Protein AF-A0A1W1IJT0-F1 (afdb_monomer)

Structure (mmCIF, N/CA/C/O backbone):
data_AF-A0A1W1IJT0-F1
#
_entry.id   AF-A0A1W1IJT0-F1
#
loop_
_atom_site.group_PDB
_atom_site.id
_atom_site.type_symbol
_atom_site.label_atom_id
_atom_site.label_alt_id
_atom_site.label_comp_id
_atom_site.label_asym_id
_atom_site.label_entity_id
_atom_site.label_seq_id
_atom_site.pdbx_PDB_ins_code
_atom_site.Cartn_x
_atom_site.Cartn_y
_atom_site.Cartn_z
_atom_site.occupancy
_atom_site.B_iso_or_equiv
_atom_site.auth_seq_id
_atom_site.auth_comp_id
_atom_site.auth_asym_id
_atom_site.auth_atom_id
_atom_site.pdbx_PDB_model_num
ATOM 1 N N . MET A 1 1 ? -103.410 17.949 36.965 1.00 39.88 1 MET A N 1
ATOM 2 C CA . MET A 1 1 ? -103.291 16.906 35.921 1.00 39.88 1 MET A CA 1
ATOM 3 C C . MET A 1 1 ? -101.834 16.849 35.491 1.00 39.88 1 MET A C 1
ATOM 5 O O . MET A 1 1 ? -101.287 17.881 35.135 1.00 39.88 1 MET A O 1
ATOM 9 N N . ASN A 1 2 ? -101.207 15.678 35.617 1.00 44.47 2 ASN A N 1
ATOM 10 C CA . ASN A 1 2 ? -99.837 15.399 35.171 1.00 44.47 2 ASN A CA 1
ATOM 11 C C . ASN A 1 2 ? -99.736 15.409 33.638 1.00 44.47 2 ASN A C 1
ATOM 13 O O . ASN A 1 2 ? -100.685 14.969 32.995 1.00 44.47 2 ASN A O 1
ATOM 17 N N . ASN A 1 3 ? -98.576 15.787 33.084 1.00 45.78 3 ASN A N 1
ATOM 18 C CA . ASN A 1 3 ? -97.913 15.119 31.945 1.00 45.78 3 ASN A CA 1
ATOM 19 C C . ASN A 1 3 ? -96.511 15.738 31.753 1.00 45.78 3 ASN A C 1
ATOM 21 O O . ASN A 1 3 ? -96.414 16.918 31.455 1.00 45.78 3 ASN A O 1
ATOM 25 N N . ARG A 1 4 ? -95.420 15.070 32.152 1.00 47.34 4 ARG A N 1
ATOM 26 C CA . ARG A 1 4 ? -94.681 13.953 31.509 1.00 47.34 4 ARG A CA 1
ATOM 27 C C . ARG A 1 4 ? -93.386 14.478 30.871 1.00 47.34 4 ARG A C 1
ATOM 29 O O . ARG A 1 4 ? -93.293 14.630 29.659 1.00 47.34 4 ARG A O 1
ATOM 36 N N . ASP A 1 5 ? -92.376 14.680 31.713 1.00 55.41 5 ASP A N 1
ATOM 37 C CA . ASP A 1 5 ? -90.983 14.686 31.272 1.00 55.41 5 ASP A CA 1
ATOM 38 C C . ASP A 1 5 ? -90.627 13.290 30.752 1.00 55.41 5 ASP A C 1
ATOM 40 O O . ASP A 1 5 ? -90.770 12.290 31.461 1.00 55.41 5 ASP A O 1
ATOM 44 N N . SER A 1 6 ? -90.157 13.209 29.510 1.00 59.81 6 SER A N 1
ATOM 45 C CA . SER A 1 6 ? -89.511 12.004 28.993 1.00 59.81 6 SER A CA 1
ATOM 46 C C . SER A 1 6 ? -88.063 12.335 28.664 1.00 59.81 6 SER A C 1
ATOM 48 O O . SER A 1 6 ? -87.762 12.934 27.638 1.00 59.81 6 SER A O 1
ATOM 50 N N . LEU A 1 7 ? -87.157 11.956 29.565 1.00 61.38 7 LEU A N 1
ATOM 51 C CA . LEU A 1 7 ? -85.728 11.919 29.286 1.00 61.38 7 LEU A CA 1
ATOM 52 C C . LEU A 1 7 ? -85.249 10.477 29.433 1.00 61.38 7 LEU A C 1
ATOM 54 O O . LEU A 1 7 ? -85.341 9.857 30.494 1.00 61.38 7 LEU A O 1
ATOM 58 N N . LEU A 1 8 ? -84.796 9.947 28.299 1.00 59.91 8 LEU A N 1
ATOM 59 C CA . LEU A 1 8 ? -84.254 8.612 28.094 1.00 59.91 8 LEU A CA 1
ATOM 60 C C . LEU A 1 8 ? -83.207 8.274 29.163 1.00 59.91 8 LEU A C 1
ATOM 62 O O . LEU A 1 8 ? -82.137 8.880 29.231 1.00 59.91 8 LEU A O 1
ATOM 66 N N . ARG A 1 9 ? -83.497 7.256 29.977 1.00 54.78 9 ARG A N 1
ATOM 67 C CA . ARG A 1 9 ? -82.499 6.629 30.845 1.00 54.78 9 ARG A CA 1
ATOM 68 C C . ARG A 1 9 ? -81.522 5.841 29.977 1.00 54.78 9 ARG A C 1
ATOM 70 O O . ARG A 1 9 ? -81.804 4.717 29.572 1.00 54.78 9 ARG A O 1
ATOM 77 N N . VAL A 1 10 ? -80.357 6.427 29.716 1.00 59.53 10 VAL A N 1
ATOM 78 C CA . VAL A 1 10 ? -79.176 5.677 29.281 1.00 59.53 10 VAL A CA 1
ATOM 79 C C . VAL A 1 10 ? -78.773 4.782 30.448 1.00 59.53 10 VAL A C 1
ATOM 81 O O . VAL A 1 10 ? -78.251 5.257 31.457 1.00 59.53 10 VAL A O 1
ATOM 84 N N . ASN A 1 11 ? -79.028 3.481 30.324 1.00 59.88 11 ASN A N 1
ATOM 85 C CA . ASN A 1 11 ? -78.410 2.486 31.188 1.00 59.88 11 ASN A CA 1
ATOM 86 C C . ASN A 1 11 ? -76.896 2.537 30.936 1.00 59.88 11 ASN A C 1
ATOM 88 O O . ASN A 1 11 ? -76.392 1.921 29.998 1.00 59.88 11 ASN A O 1
ATOM 92 N N . LYS A 1 12 ? -76.165 3.299 31.759 1.00 60.53 12 LYS A N 1
ATOM 93 C CA . LYS A 1 12 ? -74.710 3.172 31.891 1.00 60.53 12 LYS A CA 1
ATOM 94 C C . LYS A 1 12 ? -74.442 1.814 32.528 1.00 60.53 12 LYS A C 1
ATOM 96 O O . LYS A 1 12 ? -74.356 1.693 33.746 1.00 60.53 12 LYS A O 1
ATOM 101 N N . GLY A 1 13 ? -74.395 0.790 31.680 1.00 56.41 13 GLY A N 1
ATOM 102 C CA . GLY A 1 13 ? -73.930 -0.535 32.047 1.00 56.41 13 GLY A CA 1
ATOM 103 C C . GLY A 1 13 ? -72.564 -0.424 32.714 1.00 56.41 13 GLY A C 1
ATOM 104 O O . GLY A 1 13 ? -71.698 0.324 32.258 1.00 56.41 13 GLY A O 1
ATOM 105 N N . ASN A 1 14 ? -72.429 -1.132 33.829 1.00 63.62 14 ASN A N 1
ATOM 106 C CA . ASN A 1 14 ? -71.248 -1.182 34.677 1.00 63.62 14 ASN A CA 1
ATOM 107 C C . ASN A 1 14 ? -69.969 -1.307 33.837 1.00 63.62 14 ASN A C 1
ATOM 109 O O . ASN A 1 14 ? -69.816 -2.251 33.061 1.00 63.62 14 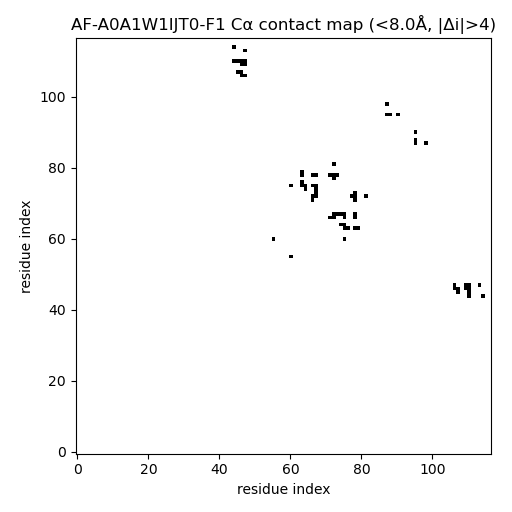ASN A O 1
ATOM 113 N N . SER A 1 15 ? -69.049 -0.351 33.993 1.00 68.62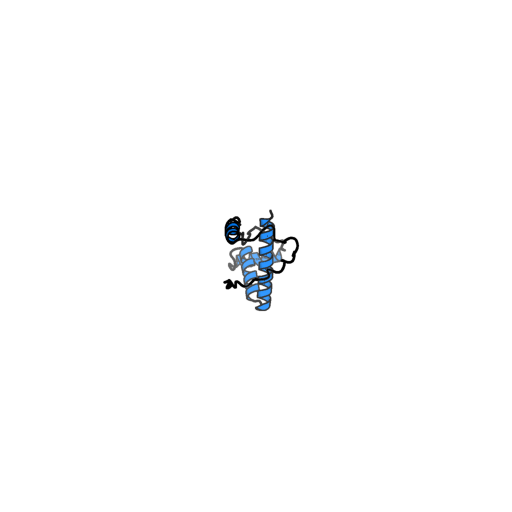 15 SER A N 1
ATOM 114 C CA . SER A 1 15 ? -67.711 -0.449 33.409 1.00 68.62 15 SER A CA 1
ATOM 115 C C . SER A 1 15 ? -67.034 -1.696 33.968 1.00 68.62 15 SER A C 1
ATOM 117 O O . SER A 1 15 ? -66.813 -1.785 35.172 1.00 68.62 15 SER A O 1
ATOM 119 N N . LEU A 1 16 ? -66.715 -2.651 33.095 1.00 70.75 16 LEU A N 1
ATOM 120 C CA . LEU A 1 16 ? -65.951 -3.843 33.458 1.00 70.75 16 LEU A CA 1
ATOM 121 C C . LEU A 1 16 ? -64.587 -3.425 34.024 1.00 70.75 16 LEU A C 1
ATOM 123 O O . LEU A 1 16 ? -63.916 -2.575 33.432 1.00 70.75 16 LEU A O 1
ATOM 127 N N . ASP A 1 17 ? -64.181 -4.021 35.146 1.00 75.44 17 ASP A N 1
ATOM 128 C CA . ASP A 1 17 ? -62.834 -3.848 35.690 1.00 75.44 17 ASP A C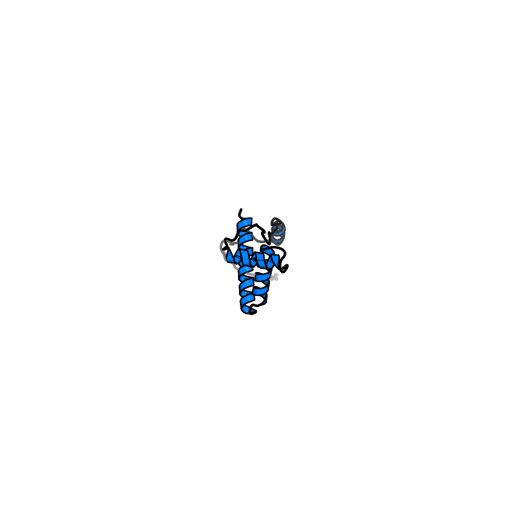A 1
ATOM 129 C C . ASP A 1 17 ? -61.834 -4.574 34.781 1.00 75.44 17 ASP A C 1
ATOM 131 O O . ASP A 1 17 ? -61.890 -5.791 34.605 1.00 75.44 17 ASP A O 1
ATOM 135 N N . ARG A 1 18 ? -60.958 -3.798 34.139 1.00 71.62 18 ARG A N 1
ATOM 136 C CA . ARG A 1 18 ? -59.971 -4.281 33.161 1.00 71.62 18 ARG A CA 1
ATOM 137 C C . ARG A 1 18 ? -58.580 -4.476 33.774 1.00 71.62 18 ARG A C 1
ATOM 139 O O . ARG A 1 18 ? -57.621 -4.672 33.030 1.00 71.62 18 ARG A O 1
ATOM 146 N N . GLY A 1 19 ? -58.465 -4.446 35.103 1.00 81.00 19 GLY A N 1
ATOM 147 C CA . GLY A 1 19 ? -57.201 -4.636 35.809 1.00 81.00 19 GLY A CA 1
ATOM 148 C C . GLY A 1 19 ? -56.258 -3.431 35.712 1.00 81.00 19 GLY A C 1
ATOM 149 O O . GLY A 1 19 ? -56.620 -2.348 35.245 1.00 81.00 19 GLY A O 1
ATOM 150 N N . LYS A 1 20 ? -55.019 -3.603 36.196 1.00 80.25 20 LYS A N 1
ATOM 151 C CA . LYS A 1 20 ? -54.020 -2.523 36.222 1.00 80.25 20 LYS A CA 1
ATOM 152 C C . LYS A 1 20 ? -53.617 -2.122 34.805 1.00 80.25 20 LYS A C 1
ATOM 154 O O . LYS A 1 20 ? -53.150 -2.941 34.023 1.00 80.25 20 LYS A O 1
ATOM 159 N N . ASN A 1 21 ? -53.739 -0.830 34.516 1.00 77.50 21 ASN A N 1
ATOM 160 C CA . ASN A 1 21 ? -53.286 -0.232 33.267 1.00 77.50 21 ASN A CA 1
ATOM 161 C C . ASN A 1 21 ? -51.751 -0.283 33.196 1.00 77.50 21 ASN A C 1
ATOM 163 O O . ASN A 1 21 ? -51.072 0.446 33.920 1.00 77.50 21 ASN A O 1
ATOM 167 N N . ILE A 1 22 ? -51.210 -1.165 32.355 1.00 78.75 22 ILE A N 1
ATOM 168 C CA . ILE A 1 22 ? -49.766 -1.320 32.164 1.00 78.75 22 ILE A CA 1
ATOM 169 C C . ILE A 1 22 ? -49.338 -0.302 31.109 1.00 78.75 22 ILE A C 1
ATOM 171 O O . ILE A 1 22 ? -49.559 -0.499 29.915 1.00 78.75 22 ILE A O 1
ATOM 175 N N . ARG A 1 23 ? -48.752 0.810 31.552 1.00 79.62 23 ARG A N 1
ATOM 176 C CA . ARG A 1 23 ? -48.095 1.774 30.664 1.00 79.62 23 ARG A CA 1
ATOM 177 C C . ARG A 1 23 ? -46.581 1.687 30.848 1.00 79.62 23 ARG A C 1
ATOM 179 O O . ARG A 1 23 ? -46.141 1.411 31.963 1.00 79.62 23 ARG A O 1
ATOM 186 N N . PRO A 1 24 ? -45.789 1.909 29.786 1.00 82.31 24 PRO A N 1
ATOM 187 C CA . PRO A 1 24 ? -44.339 1.997 29.906 1.00 82.31 24 PRO A CA 1
ATOM 188 C C . PRO A 1 24 ? -43.953 3.105 30.891 1.00 82.31 24 PRO A C 1
ATOM 190 O O . PRO A 1 24 ? -44.545 4.183 30.855 1.00 82.31 24 PRO A O 1
ATOM 193 N N . ASN A 1 25 ? -42.961 2.846 31.746 1.00 79.00 25 ASN A N 1
ATOM 194 C CA . ASN A 1 25 ? -42.443 3.850 32.684 1.00 79.00 25 ASN A CA 1
ATOM 195 C C . ASN A 1 25 ? -41.716 4.995 31.963 1.00 79.00 25 ASN A C 1
ATOM 197 O O . ASN A 1 25 ? -41.665 6.108 32.475 1.00 79.00 25 ASN A O 1
ATOM 201 N N . GLU A 1 26 ? -41.184 4.730 30.769 1.00 81.25 26 GLU A N 1
ATOM 202 C CA . GLU A 1 26 ? -40.499 5.711 29.935 1.00 81.25 26 GLU A CA 1
ATOM 203 C C . GLU A 1 26 ? -41.144 5.735 28.550 1.00 81.25 26 GLU A C 1
ATOM 205 O O . GLU A 1 26 ? -41.314 4.702 27.897 1.00 81.25 26 GLU A O 1
ATOM 210 N N . THR A 1 27 ? -41.532 6.927 28.108 1.00 79.88 27 THR A N 1
ATOM 211 C CA . THR A 1 27 ? -42.128 7.164 26.793 1.00 79.88 27 THR A CA 1
ATOM 212 C C . THR A 1 27 ? -41.212 8.073 25.998 1.00 79.88 27 THR A C 1
ATOM 214 O O . THR A 1 27 ? -40.883 9.162 26.461 1.00 79.88 27 THR A O 1
ATOM 217 N N . PHE A 1 28 ? -40.830 7.642 24.799 1.00 80.62 28 PHE A N 1
ATOM 218 C CA . PHE A 1 28 ? -40.029 8.457 23.895 1.00 80.62 28 PHE A CA 1
ATOM 219 C C . PHE A 1 28 ? -40.839 9.668 23.411 1.00 80.62 28 PHE A C 1
ATOM 221 O O . PHE A 1 28 ? -41.966 9.518 22.930 1.00 80.62 28 PHE A O 1
ATOM 228 N N . THR A 1 29 ? -40.266 10.863 23.524 1.00 84.69 29 THR A N 1
ATOM 229 C CA . THR A 1 29 ? -40.876 12.122 23.074 1.00 84.69 29 THR A CA 1
ATOM 230 C C . THR A 1 29 ? -40.043 12.799 21.991 1.00 84.69 29 THR A C 1
ATOM 232 O O . THR A 1 29 ? -38.859 12.519 21.823 1.00 84.69 29 THR A O 1
ATOM 235 N N . GLN A 1 30 ? -40.642 13.726 21.233 1.00 77.88 30 GLN A N 1
ATOM 236 C CA . GLN A 1 30 ? -39.915 14.473 20.195 1.00 77.88 30 GLN A CA 1
ATOM 237 C C . GLN A 1 30 ? -38.733 15.287 20.749 1.00 77.88 30 GLN A C 1
ATOM 239 O O . GLN A 1 30 ? -37.793 15.577 20.013 1.00 77.88 30 GLN A O 1
ATOM 244 N N . ASP A 1 31 ? -38.737 15.625 22.038 1.00 75.56 31 ASP A N 1
ATOM 245 C CA . ASP A 1 31 ? -37.599 16.281 22.685 1.00 75.56 31 ASP A CA 1
ATOM 246 C C . ASP A 1 31 ? -36.416 15.330 22.924 1.00 75.56 31 ASP A C 1
ATOM 248 O O . ASP A 1 31 ? -35.269 15.780 22.980 1.00 75.56 31 ASP A O 1
ATOM 252 N N . ASP A 1 32 ? -36.650 14.017 22.965 1.00 75.44 32 ASP A N 1
ATOM 253 C CA . ASP A 1 32 ? -35.582 13.019 23.052 1.00 75.44 32 ASP A CA 1
ATOM 254 C C . ASP A 1 32 ? -34.833 12.870 21.717 1.00 75.44 32 ASP A C 1
ATOM 256 O O . ASP A 1 32 ? -33.630 12.608 21.723 1.00 75.44 32 ASP A O 1
ATOM 260 N N . LEU A 1 33 ? -35.472 13.198 20.581 1.00 72.88 33 LEU A N 1
ATOM 261 C CA . LEU A 1 33 ? -34.79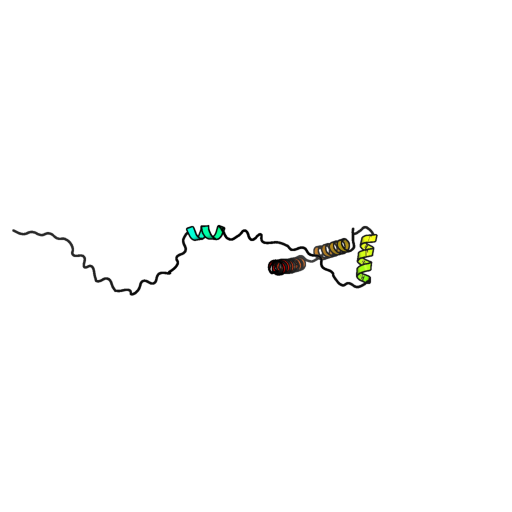1 13.337 19.281 1.00 72.88 33 LEU A CA 1
ATOM 262 C C . LEU A 1 33 ? -33.735 14.455 19.301 1.00 72.88 33 LEU A C 1
ATOM 264 O O . LEU A 1 33 ? -32.728 14.376 18.600 1.00 72.88 33 LEU A O 1
ATOM 268 N N . LYS A 1 34 ? -33.946 15.507 20.105 1.00 70.31 34 LYS A N 1
ATOM 269 C CA . LYS A 1 3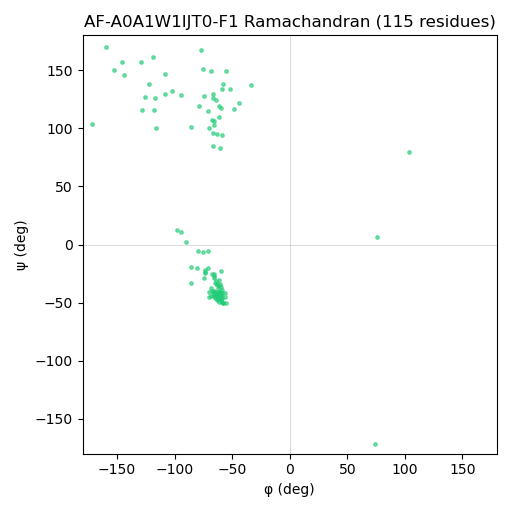4 ? -33.017 16.646 20.216 1.00 70.31 34 LYS A CA 1
ATOM 270 C C . LYS A 1 34 ? -31.901 16.408 21.231 1.00 70.31 34 LYS A C 1
ATOM 272 O O . LYS A 1 34 ? -30.888 17.096 21.172 1.00 70.31 34 LYS A O 1
ATOM 277 N N . LYS A 1 35 ? -32.058 15.464 22.163 1.00 61.47 35 LYS A N 1
ATOM 278 C CA . LYS A 1 35 ? -30.994 15.104 23.116 1.00 61.47 35 LYS A CA 1
ATOM 279 C C . LYS A 1 35 ? -29.886 14.286 22.450 1.00 61.47 35 LYS A C 1
ATOM 281 O O . LYS A 1 35 ? -28.729 14.416 22.842 1.00 61.47 35 LYS A O 1
ATOM 286 N N . GLU A 1 36 ? -30.201 13.526 21.400 1.00 57.06 36 GLU A N 1
ATOM 287 C CA . GLU A 1 36 ? -29.203 12.755 20.646 1.00 57.06 36 GLU A CA 1
ATOM 288 C C . GLU A 1 36 ? -28.184 13.627 19.893 1.00 57.06 36 GLU A C 1
ATOM 290 O O . GLU A 1 36 ? -27.053 13.194 19.683 1.00 57.06 36 GLU A O 1
ATOM 295 N N . SER A 1 37 ? -28.524 14.871 19.538 1.00 54.72 37 SER A N 1
ATOM 296 C CA . SER A 1 37 ? -27.603 15.776 18.828 1.00 54.72 37 SER A CA 1
ATOM 297 C C . SER A 1 37 ? -26.504 16.373 19.719 1.00 54.72 37 SER A C 1
ATOM 299 O O . SER A 1 37 ? -25.586 17.014 19.208 1.00 54.72 37 SER A O 1
ATOM 301 N N . LYS A 1 38 ? -26.559 16.129 21.039 1.00 51.06 38 LYS A N 1
ATOM 302 C CA . LYS A 1 38 ? -25.459 16.372 21.987 1.00 51.06 38 LYS A CA 1
ATOM 303 C C . LYS A 1 38 ? -24.593 15.132 22.234 1.00 51.06 38 LYS A C 1
ATOM 305 O O . LYS A 1 38 ? -23.775 15.152 23.150 1.00 51.06 38 LYS A O 1
ATOM 310 N N . LYS A 1 39 ? -24.739 14.058 21.448 1.00 53.47 39 LYS A N 1
ATOM 311 C CA . LYS A 1 39 ? -23.681 13.048 21.363 1.00 53.47 39 LYS A CA 1
ATOM 312 C C . LYS A 1 39 ? -22.453 13.756 20.806 1.00 53.47 39 LYS A C 1
ATOM 314 O O . LYS A 1 39 ? -22.514 14.381 19.749 1.00 53.47 39 LYS A O 1
ATOM 319 N N . GLU A 1 40 ? -21.398 13.740 21.609 1.00 52.22 40 GLU A N 1
ATOM 320 C CA . GLU A 1 40 ? -20.083 14.306 21.346 1.00 52.22 40 GLU A CA 1
ATOM 321 C C . GLU A 1 40 ? -19.734 14.191 19.860 1.00 52.22 40 GLU A C 1
ATOM 323 O O . GLU A 1 40 ? -19.980 13.154 19.240 1.00 52.22 40 GLU A O 1
ATOM 328 N N . LYS A 1 41 ? -19.165 15.252 19.274 1.00 49.09 41 LYS A N 1
ATOM 329 C CA . LYS A 1 41 ? -18.476 15.152 17.984 1.00 49.09 41 LYS A CA 1
ATOM 330 C C . LYS A 1 41 ? -17.328 14.159 18.167 1.00 49.09 41 LYS A C 1
ATOM 332 O O . LYS A 1 41 ? -16.193 14.556 18.402 1.00 49.09 41 LYS A O 1
ATOM 337 N N . ILE A 1 42 ? -17.626 12.870 18.070 1.00 56.28 42 ILE A N 1
ATOM 338 C CA . ILE A 1 42 ? -16.642 11.831 17.844 1.00 56.28 42 ILE A CA 1
ATOM 339 C C . ILE A 1 42 ? -16.159 12.149 16.438 1.00 56.28 42 ILE A C 1
ATOM 341 O O . ILE A 1 42 ? -16.827 11.838 15.451 1.00 56.28 42 ILE A O 1
ATOM 345 N N . THR A 1 43 ? -15.053 12.882 16.341 1.00 57.59 43 THR A N 1
ATOM 346 C CA . THR A 1 43 ? -14.291 12.990 15.104 1.00 57.59 43 THR A CA 1
ATOM 347 C C . THR A 1 43 ? -13.899 11.568 14.754 1.00 57.59 43 THR A C 1
ATOM 349 O O . THR A 1 43 ? -12.955 11.019 15.316 1.00 57.59 43 THR A O 1
ATOM 352 N N . LYS A 1 44 ? -14.716 10.923 13.923 1.00 60.78 44 LYS A N 1
ATOM 353 C CA . LYS A 1 44 ? -14.499 9.555 13.487 1.00 60.78 44 LYS A CA 1
ATOM 354 C C . LYS A 1 44 ? -13.227 9.608 12.653 1.00 60.78 44 LYS A C 1
ATOM 356 O O . LYS A 1 44 ? -13.237 10.153 11.558 1.00 60.78 44 LYS A O 1
ATOM 361 N N . THR A 1 45 ? -12.107 9.173 13.218 1.00 64.38 45 THR A N 1
ATOM 362 C CA . THR A 1 45 ? -10.850 9.085 12.481 1.00 64.38 45 THR A CA 1
ATOM 363 C C . THR A 1 45 ? -11.076 8.101 11.339 1.00 64.38 45 THR A C 1
ATOM 365 O O . THR A 1 45 ? -11.305 6.927 11.593 1.00 64.38 45 THR A O 1
ATOM 368 N N . GLU A 1 46 ? -11.112 8.584 10.098 1.00 68.00 46 GLU A N 1
ATOM 369 C CA . GLU A 1 46 ? -11.451 7.750 8.934 1.00 68.00 46 GLU A CA 1
ATOM 370 C C . GLU A 1 46 ? -10.265 6.913 8.441 1.00 68.00 46 GLU A C 1
ATOM 372 O O . GLU A 1 46 ? -10.470 5.901 7.784 1.00 68.00 46 GLU A O 1
ATOM 377 N N . PHE A 1 47 ? -9.032 7.298 8.780 1.00 72.06 47 PHE A N 1
ATOM 378 C CA . PHE A 1 47 ? -7.815 6.586 8.393 1.00 72.06 47 PHE A CA 1
ATOM 379 C C . PHE A 1 47 ? -6.698 6.815 9.416 1.00 72.06 47 PHE A C 1
ATOM 381 O O . PHE A 1 47 ? -6.637 7.868 10.058 1.00 72.06 47 PHE A O 1
ATOM 388 N N . VAL A 1 48 ? -5.798 5.839 9.568 1.00 79.56 48 VAL A N 1
ATOM 389 C CA . VAL A 1 48 ? -4.644 5.952 10.470 1.00 79.56 48 VAL A CA 1
ATOM 390 C C . VAL A 1 48 ? -3.355 5.608 9.740 1.00 79.56 48 VAL A C 1
ATOM 392 O O . VAL A 1 48 ? -3.116 4.465 9.376 1.00 79.56 48 VAL A O 1
ATOM 395 N N . THR A 1 49 ? -2.468 6.593 9.607 1.00 86.12 49 THR A N 1
ATOM 396 C CA . THR A 1 49 ? -1.153 6.399 8.989 1.00 86.12 49 THR A CA 1
ATOM 397 C C . THR A 1 49 ? -0.095 6.106 10.048 1.00 86.12 49 THR A C 1
ATOM 399 O O . THR A 1 49 ? 0.076 6.864 11.004 1.00 86.12 49 THR A O 1
ATOM 402 N N . TYR A 1 50 ? 0.672 5.032 9.866 1.00 87.69 50 TYR A N 1
ATOM 403 C CA . TYR A 1 50 ? 1.862 4.748 10.667 1.00 87.69 50 TYR A CA 1
ATOM 404 C C . TYR A 1 50 ? 2.944 4.062 9.831 1.00 87.69 50 TYR A C 1
ATOM 406 O O . TYR A 1 50 ? 2.668 3.438 8.811 1.00 87.69 50 TYR A O 1
ATOM 414 N N . TYR A 1 51 ? 4.199 4.176 10.269 1.00 88.25 51 TYR A N 1
ATOM 415 C CA . TYR A 1 51 ? 5.307 3.480 9.621 1.00 88.25 51 TYR A CA 1
ATOM 416 C C . TYR A 1 51 ? 5.274 1.988 9.953 1.00 88.25 51 TYR A C 1
ATOM 418 O O . TYR A 1 51 ? 5.244 1.604 11.123 1.00 88.25 51 TYR A O 1
ATOM 426 N N . ALA A 1 52 ? 5.324 1.156 8.916 1.00 88.94 52 ALA A N 1
ATOM 427 C CA . ALA A 1 52 ? 5.424 -0.291 9.023 1.00 88.94 52 ALA A CA 1
ATOM 428 C C . ALA A 1 52 ? 6.674 -0.785 8.285 1.00 88.94 52 ALA A C 1
ATOM 430 O O . ALA A 1 52 ? 6.986 -0.320 7.190 1.00 88.94 52 ALA A O 1
ATOM 431 N N . ASN A 1 53 ? 7.385 -1.738 8.891 1.00 93.06 53 ASN A N 1
ATOM 432 C CA . ASN A 1 53 ? 8.554 -2.376 8.290 1.00 93.06 53 ASN A CA 1
ATOM 433 C C . ASN A 1 53 ? 8.166 -3.755 7.752 1.00 93.06 53 ASN A C 1
ATOM 435 O O . ASN A 1 53 ? 7.582 -4.556 8.481 1.00 93.06 53 ASN A O 1
ATOM 439 N N . ILE A 1 54 ? 8.548 -4.057 6.511 1.00 92.94 54 ILE A N 1
ATOM 440 C CA . ILE A 1 54 ? 8.347 -5.371 5.886 1.00 92.94 54 ILE A CA 1
ATOM 441 C C . ILE A 1 54 ? 9.707 -6.063 5.778 1.00 92.94 54 ILE A C 1
ATOM 443 O O . ILE A 1 54 ? 10.671 -5.480 5.282 1.00 92.94 54 ILE A O 1
ATOM 447 N N . ARG A 1 55 ? 9.807 -7.313 6.247 1.00 95.94 55 ARG A N 1
ATOM 448 C CA . ARG A 1 55 ? 11.015 -8.129 6.050 1.00 95.94 55 ARG A CA 1
ATOM 449 C C . ARG A 1 55 ? 11.012 -8.695 4.633 1.00 95.94 55 ARG A C 1
ATOM 451 O O . ARG A 1 55 ? 10.116 -9.455 4.282 1.00 95.94 55 ARG A O 1
ATOM 458 N N . ILE A 1 56 ? 12.030 -8.350 3.851 1.00 95.62 56 ILE A N 1
ATOM 459 C CA . ILE A 1 56 ? 12.217 -8.812 2.470 1.00 95.62 56 ILE A CA 1
ATOM 460 C C . ILE A 1 56 ? 13.631 -9.360 2.277 1.00 95.62 56 ILE A C 1
ATOM 462 O O . ILE A 1 56 ? 14.550 -9.008 3.019 1.00 95.62 56 ILE A O 1
ATOM 466 N N . ASN A 1 57 ? 13.812 -10.219 1.274 1.00 97.69 57 ASN A N 1
ATOM 467 C CA . ASN A 1 57 ? 15.137 -10.711 0.906 1.00 97.69 57 ASN A CA 1
ATOM 468 C C . ASN A 1 57 ? 15.935 -9.662 0.104 1.00 97.69 57 ASN A C 1
ATOM 470 O O . ASN A 1 57 ? 15.406 -8.652 -0.372 1.00 97.69 57 ASN A O 1
ATOM 474 N N . ASN A 1 58 ? 17.233 -9.921 -0.050 1.00 97.88 58 ASN A N 1
ATOM 475 C CA . ASN A 1 58 ? 18.156 -9.068 -0.797 1.00 97.88 58 ASN A CA 1
ATOM 476 C C . ASN A 1 58 ? 17.774 -8.922 -2.279 1.00 97.88 58 ASN A C 1
ATOM 478 O O . ASN A 1 58 ? 17.940 -7.841 -2.834 1.00 97.88 58 ASN A O 1
ATOM 482 N N . HIS A 1 59 ? 17.248 -9.969 -2.915 1.00 98.12 59 HIS A N 1
ATOM 483 C CA . HIS A 1 59 ? 16.870 -9.933 -4.326 1.00 98.12 59 HIS A CA 1
ATOM 484 C C . HIS A 1 59 ? 15.751 -8.920 -4.583 1.00 98.12 59 HIS A C 1
ATOM 486 O O . HIS A 1 59 ? 15.906 -8.059 -5.446 1.00 98.12 59 HIS A O 1
ATOM 492 N N . ILE A 1 60 ? 14.690 -8.942 -3.774 1.00 97.38 60 ILE A N 1
ATOM 493 C CA . ILE A 1 60 ? 13.584 -7.977 -3.862 1.00 97.38 60 ILE A CA 1
ATOM 494 C C . ILE A 1 60 ? 14.099 -6.563 -3.582 1.00 97.38 60 ILE A C 1
ATOM 496 O O . ILE A 1 60 ? 13.790 -5.628 -4.321 1.00 97.38 60 ILE A O 1
ATOM 500 N N . ARG A 1 61 ? 14.944 -6.398 -2.553 1.00 96.81 61 ARG A N 1
ATOM 501 C CA . ARG A 1 61 ? 15.559 -5.097 -2.246 1.00 96.81 61 ARG A CA 1
ATOM 502 C C . ARG A 1 61 ? 16.329 -4.545 -3.446 1.00 96.81 61 ARG A C 1
ATOM 504 O O . ARG A 1 61 ? 16.190 -3.370 -3.778 1.00 96.81 61 ARG A O 1
ATOM 511 N N . ASN A 1 62 ? 17.121 -5.394 -4.097 1.00 98.12 62 ASN A N 1
ATOM 512 C CA . ASN A 1 62 ? 17.922 -5.013 -5.251 1.00 98.12 62 ASN A CA 1
ATOM 513 C C . ASN A 1 62 ? 17.040 -4.676 -6.456 1.00 98.12 62 ASN A C 1
ATOM 515 O O . ASN A 1 62 ? 17.305 -3.676 -7.110 1.00 98.12 62 ASN A O 1
ATOM 519 N N . GLN A 1 63 ? 15.960 -5.424 -6.704 1.00 97.38 63 GLN A N 1
ATOM 520 C CA . GLN A 1 63 ? 14.993 -5.103 -7.762 1.00 97.38 63 GLN A CA 1
ATOM 521 C C . GLN A 1 63 ? 14.369 -3.716 -7.558 1.00 97.38 63 GLN A C 1
ATOM 523 O O . GLN A 1 63 ? 14.399 -2.885 -8.466 1.00 97.38 63 GLN A O 1
ATOM 528 N N . LEU A 1 64 ? 13.874 -3.427 -6.350 1.00 97.50 64 LEU A N 1
ATOM 529 C CA . LEU A 1 64 ? 13.304 -2.116 -6.021 1.00 97.50 64 LEU A CA 1
ATOM 530 C C . LEU A 1 64 ? 14.343 -0.992 -6.146 1.00 97.50 64 LEU A C 1
ATOM 532 O O . LEU A 1 64 ? 14.032 0.104 -6.614 1.00 97.50 64 LEU A O 1
ATOM 536 N N . GLN A 1 65 ? 15.589 -1.259 -5.749 1.00 97.06 65 GLN A N 1
ATOM 537 C CA . GLN A 1 65 ? 16.684 -0.305 -5.892 1.00 97.06 65 GLN A CA 1
ATOM 538 C C . GLN A 1 65 ? 17.026 -0.046 -7.363 1.00 97.06 65 GLN A C 1
ATOM 540 O O . GLN A 1 65 ? 17.195 1.112 -7.734 1.00 97.06 65 GLN A O 1
ATOM 545 N N . SER A 1 66 ? 17.080 -1.081 -8.204 1.00 97.81 66 SER A N 1
ATOM 546 C CA . SER A 1 66 ? 17.325 -0.949 -9.643 1.00 97.81 66 SER A CA 1
ATOM 547 C C . SER A 1 66 ? 16.264 -0.087 -10.318 1.00 97.81 66 SER A C 1
ATOM 549 O O . SER A 1 66 ? 16.620 0.814 -11.071 1.00 97.81 66 SER A O 1
ATOM 551 N N . LEU A 1 67 ? 14.982 -0.282 -9.991 1.00 97.06 67 LEU A N 1
ATOM 552 C CA . LEU A 1 67 ? 13.896 0.559 -10.512 1.00 97.06 67 LEU A CA 1
ATOM 553 C C . LEU A 1 67 ? 14.083 2.035 -10.143 1.00 97.06 67 LEU A C 1
ATOM 555 O O . LEU A 1 67 ? 13.851 2.924 -10.962 1.00 97.06 67 LEU A O 1
ATOM 559 N N . SER A 1 68 ? 14.547 2.301 -8.922 1.00 96.06 68 SER A N 1
ATOM 560 C CA . SER A 1 68 ? 14.842 3.667 -8.500 1.00 96.06 68 SER A CA 1
ATOM 561 C C . SER A 1 68 ? 16.068 4.249 -9.214 1.00 96.06 68 SER A C 1
ATOM 563 O O . SER A 1 68 ? 16.025 5.395 -9.654 1.00 96.06 68 SER A O 1
ATOM 565 N N . LEU A 1 69 ? 17.130 3.457 -9.406 1.00 96.62 69 LEU A N 1
ATOM 566 C CA . LEU A 1 69 ? 18.332 3.864 -10.149 1.00 96.62 69 LEU A CA 1
ATOM 567 C C . LEU A 1 69 ? 18.050 4.138 -11.631 1.00 96.62 69 LEU A C 1
ATOM 569 O O . LEU A 1 69 ? 18.665 5.025 -12.214 1.00 96.62 69 LEU A O 1
ATOM 573 N N . MET A 1 70 ? 17.102 3.417 -12.229 1.00 96.69 70 MET A N 1
ATOM 574 C CA . MET A 1 70 ? 16.635 3.657 -13.599 1.00 96.69 70 MET A CA 1
ATOM 575 C C . MET A 1 70 ? 15.814 4.950 -13.738 1.00 96.69 70 MET A C 1
ATOM 577 O O . MET A 1 70 ? 15.418 5.300 -14.846 1.00 96.69 70 MET A O 1
ATOM 581 N N . GLY A 1 71 ? 15.514 5.646 -12.636 1.00 94.88 71 GLY A N 1
ATOM 582 C CA . GLY A 1 71 ? 14.679 6.846 -12.643 1.00 94.88 71 GLY A CA 1
ATOM 583 C C . GLY A 1 71 ? 13.182 6.564 -12.801 1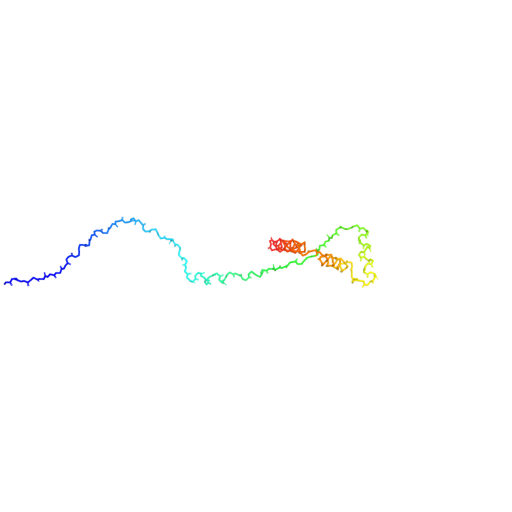.00 94.88 71 GLY A C 1
ATOM 584 O O . GLY A 1 71 ? 12.401 7.506 -12.894 1.00 94.88 71 GLY A O 1
ATOM 585 N N . LEU A 1 72 ? 12.765 5.291 -12.783 1.00 95.00 72 LEU A N 1
ATOM 586 C CA . LEU A 1 72 ? 11.351 4.904 -12.867 1.00 95.00 72 LEU A CA 1
ATOM 587 C C . LEU A 1 72 ? 10.597 5.199 -11.565 1.00 95.00 72 LEU A C 1
ATOM 589 O O . LEU A 1 72 ? 9.381 5.367 -11.569 1.00 95.00 72 LEU A O 1
ATOM 593 N N . ALA A 1 73 ? 11.318 5.285 -10.445 1.00 96.00 73 ALA A N 1
ATOM 594 C CA . ALA A 1 73 ? 10.753 5.627 -9.150 1.00 96.00 73 ALA A CA 1
ATOM 595 C C . ALA A 1 73 ? 11.704 6.484 -8.305 1.00 96.00 73 ALA A C 1
ATOM 597 O O . ALA A 1 73 ? 12.919 6.296 -8.298 1.00 96.00 73 ALA A O 1
ATOM 598 N N . LYS A 1 74 ? 11.135 7.392 -7.504 1.00 95.25 74 LYS A N 1
ATOM 599 C CA . LYS A 1 74 ? 11.908 8.303 -6.637 1.00 95.25 74 LYS A CA 1
ATOM 600 C C . LYS A 1 74 ? 12.579 7.610 -5.444 1.00 95.25 74 LYS A C 1
ATOM 602 O O . LYS A 1 74 ? 13.480 8.174 -4.837 1.00 95.25 74 LYS A O 1
ATOM 607 N N . SER A 1 75 ? 12.099 6.431 -5.055 1.00 96.62 75 SER A N 1
ATOM 608 C CA . SER A 1 75 ? 12.637 5.641 -3.944 1.00 96.62 75 SER A CA 1
ATOM 609 C C . SER A 1 75 ? 12.211 4.178 -4.073 1.00 96.62 75 SER A C 1
ATOM 611 O O . SER A 1 75 ? 11.317 3.861 -4.854 1.00 96.62 75 SER A O 1
ATOM 613 N N . GLN A 1 76 ? 12.786 3.290 -3.256 1.00 94.88 76 GLN A N 1
ATOM 614 C CA . GLN A 1 76 ? 12.347 1.887 -3.170 1.00 94.88 76 GLN A CA 1
ATOM 615 C C . GLN A 1 76 ? 10.871 1.767 -2.752 1.00 94.88 76 GLN A C 1
ATOM 617 O O . GLN A 1 76 ? 10.156 0.920 -3.277 1.00 94.88 76 GLN A O 1
ATOM 622 N N . LYS A 1 77 ? 10.400 2.650 -1.854 1.00 95.06 77 LYS A N 1
ATOM 623 C CA . LYS A 1 77 ? 8.980 2.750 -1.485 1.00 95.06 77 LYS A CA 1
ATOM 624 C C . LYS A 1 77 ? 8.132 3.129 -2.701 1.00 95.06 77 LYS A C 1
ATOM 626 O O . LYS A 1 77 ? 7.158 2.450 -2.987 1.00 95.06 77 LYS A O 1
ATOM 631 N N . GLY A 1 78 ? 8.531 4.171 -3.431 1.00 95.69 78 GLY A N 1
ATOM 632 C CA . GLY A 1 78 ? 7.808 4.607 -4.628 1.00 95.69 78 GLY A CA 1
ATOM 633 C C . GLY A 1 78 ? 7.802 3.549 -5.735 1.00 95.69 78 GLY A C 1
ATOM 634 O O . GLY A 1 78 ? 6.812 3.408 -6.440 1.00 95.69 78 GLY A O 1
ATOM 635 N N . ALA A 1 79 ? 8.879 2.766 -5.860 1.00 96.94 79 ALA A N 1
ATOM 636 C CA . ALA A 1 79 ? 8.936 1.641 -6.790 1.00 96.94 79 ALA A CA 1
ATOM 637 C C . ALA A 1 79 ? 7.920 0.560 -6.406 1.00 96.94 79 ALA A C 1
ATOM 639 O O . ALA A 1 79 ? 7.218 0.043 -7.268 1.00 96.94 79 ALA A O 1
ATOM 640 N N . LEU A 1 80 ? 7.810 0.250 -5.112 1.00 96.38 80 LEU A N 1
ATOM 641 C CA . LEU A 1 80 ? 6.827 -0.705 -4.610 1.00 96.38 80 LEU A CA 1
ATOM 642 C C . LEU A 1 80 ? 5.387 -0.206 -4.813 1.00 96.38 80 LEU A C 1
ATOM 644 O O . LEU A 1 80 ? 4.549 -0.978 -5.265 1.00 96.38 80 LEU A O 1
ATOM 648 N N . GLU A 1 81 ? 5.108 1.070 -4.531 1.00 95.88 81 GLU A N 1
ATOM 649 C CA . GLU A 1 81 ? 3.794 1.690 -4.773 1.00 95.88 81 GLU A CA 1
ATOM 650 C C . GLU A 1 81 ? 3.405 1.625 -6.254 1.00 95.88 81 GLU A C 1
ATOM 652 O O . GLU A 1 81 ? 2.289 1.228 -6.579 1.00 95.88 81 GLU A O 1
ATOM 657 N N . LEU A 1 82 ? 4.341 1.947 -7.155 1.00 96.44 82 LEU A N 1
ATOM 658 C CA . LEU A 1 82 ? 4.128 1.836 -8.596 1.00 96.44 82 LEU A CA 1
ATOM 659 C C . LEU A 1 82 ? 3.783 0.396 -8.994 1.00 96.44 82 LEU A C 1
ATOM 661 O O . LEU A 1 82 ? 2.782 0.177 -9.664 1.00 96.44 82 LEU A O 1
ATOM 665 N N . LEU A 1 83 ? 4.566 -0.587 -8.542 1.00 96.31 83 LEU A N 1
ATOM 666 C CA . LEU A 1 83 ? 4.330 -1.998 -8.861 1.00 96.31 83 LEU A CA 1
ATOM 667 C C . LEU A 1 83 ? 2.973 -2.501 -8.352 1.00 96.31 83 LEU A C 1
ATOM 669 O O . LEU A 1 83 ? 2.300 -3.240 -9.066 1.00 96.31 83 LEU A O 1
ATOM 673 N N . ILE A 1 84 ? 2.567 -2.108 -7.140 1.00 96.50 84 ILE A N 1
ATOM 674 C CA . ILE A 1 84 ? 1.248 -2.459 -6.592 1.00 96.50 84 ILE A CA 1
ATOM 675 C C . ILE A 1 84 ? 0.146 -1.869 -7.474 1.00 96.50 84 ILE A C 1
ATOM 677 O O . ILE A 1 84 ? -0.772 -2.592 -7.853 1.00 96.50 84 ILE A O 1
ATOM 681 N N . ASN A 1 85 ? 0.258 -0.591 -7.842 1.00 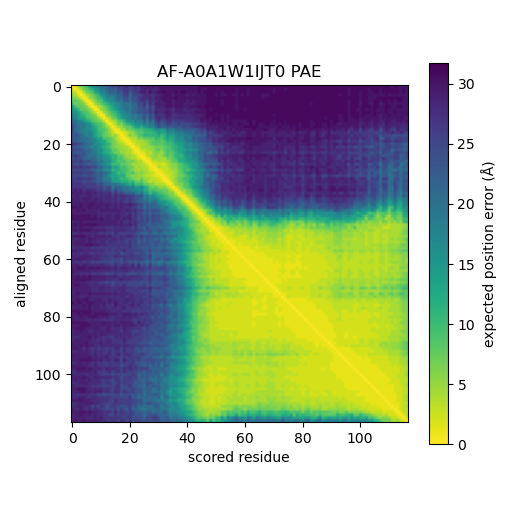95.88 85 ASN A N 1
ATOM 682 C CA . ASN A 1 85 ? -0.736 0.078 -8.677 1.00 95.88 85 ASN A CA 1
ATOM 683 C C . ASN A 1 85 ? -0.842 -0.565 -10.064 1.00 95.88 85 ASN A C 1
ATOM 685 O O . ASN A 1 85 ? -1.945 -0.871 -10.504 1.00 95.88 85 ASN A O 1
ATOM 689 N N . GLU A 1 86 ? 0.286 -0.824 -10.727 1.00 96.69 86 GLU A N 1
ATOM 690 C CA . GLU A 1 86 ? 0.311 -1.499 -12.031 1.00 96.69 86 GLU A CA 1
ATOM 691 C C . GLU A 1 86 ? -0.313 -2.897 -11.953 1.00 96.69 86 GLU A C 1
ATOM 693 O O . GLU A 1 86 ? -1.112 -3.278 -12.809 1.00 96.69 86 GLU A O 1
ATOM 698 N N . TYR A 1 87 ? -0.008 -3.649 -10.893 1.00 97.06 87 TYR A N 1
ATOM 699 C CA . TYR A 1 87 ? -0.571 -4.980 -10.702 1.00 97.06 87 TYR A CA 1
ATOM 700 C C . TYR A 1 87 ? -2.088 -4.939 -10.485 1.00 97.06 87 TYR A C 1
ATOM 702 O O . TYR A 1 87 ? -2.808 -5.698 -11.128 1.00 97.06 87 TYR A O 1
ATOM 710 N N . VAL A 1 88 ? -2.583 -4.036 -9.631 1.00 96.94 88 VAL A N 1
ATOM 711 C CA . VAL A 1 88 ? -4.023 -3.868 -9.357 1.00 96.94 88 VAL A CA 1
ATOM 712 C C . VAL A 1 88 ? -4.773 -3.368 -10.593 1.00 96.94 88 VAL A C 1
ATOM 714 O O . VAL A 1 88 ? -5.856 -3.868 -10.894 1.00 96.94 88 VAL A O 1
ATOM 717 N N . ASN A 1 89 ? -4.192 -2.433 -11.346 1.00 95.19 89 ASN A N 1
ATOM 718 C CA . ASN A 1 89 ? -4.783 -1.914 -12.581 1.00 95.19 89 ASN A CA 1
ATOM 719 C C . ASN A 1 89 ? -4.863 -2.979 -13.684 1.00 95.19 89 ASN A C 1
ATOM 721 O O . ASN A 1 89 ? -5.762 -2.925 -14.521 1.00 95.19 89 ASN A O 1
ATOM 725 N N . GLY A 1 90 ? -3.943 -3.948 -13.681 1.00 96.56 90 GLY A N 1
ATOM 726 C CA . GLY A 1 90 ? -3.944 -5.076 -14.611 1.00 96.56 90 GLY A CA 1
ATOM 727 C C . GLY A 1 90 ? -4.908 -6.213 -14.251 1.00 96.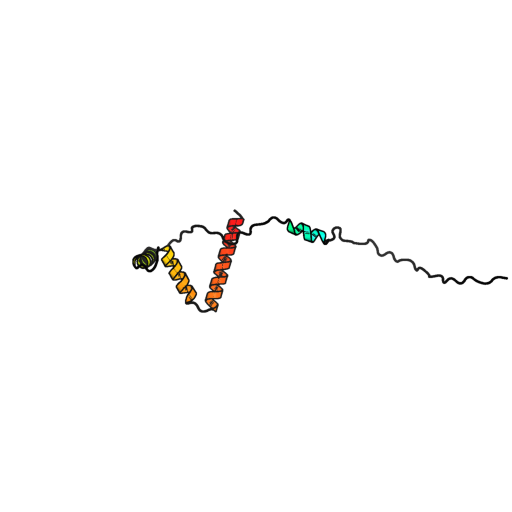56 90 GLY A C 1
ATOM 728 O O . GLY A 1 90 ? -5.022 -7.165 -15.024 1.00 96.56 90 GLY A O 1
ATOM 729 N N . MET A 1 91 ? -5.585 -6.164 -13.097 1.00 96.44 91 MET A N 1
ATOM 730 C CA . MET A 1 91 ? -6.504 -7.227 -12.674 1.00 96.44 91 MET A CA 1
ATOM 731 C C . MET A 1 91 ? -7.841 -7.189 -13.431 1.00 96.44 91 MET A C 1
ATOM 733 O O . MET A 1 91 ? -8.338 -6.111 -13.763 1.00 96.44 91 MET A O 1
ATOM 737 N N . PRO A 1 92 ? -8.503 -8.350 -13.612 1.00 97.44 92 PRO A N 1
ATOM 738 C CA . PRO A 1 92 ? -9.921 -8.396 -13.958 1.00 97.44 92 PRO A CA 1
ATOM 739 C C . PRO A 1 92 ? -10.770 -7.628 -12.938 1.00 97.44 92 PRO A C 1
ATOM 741 O O . PRO A 1 92 ? -10.445 -7.592 -11.750 1.00 97.44 92 PRO A O 1
ATOM 744 N N . GLU A 1 93 ? -11.890 -7.056 -13.385 1.00 96.56 93 GLU A N 1
ATOM 745 C CA . GLU A 1 93 ? -12.745 -6.206 -12.544 1.00 96.56 93 GLU A CA 1
ATOM 746 C C . GLU A 1 93 ? -13.218 -6.909 -11.264 1.00 96.56 93 GLU A C 1
ATOM 748 O O . GLU A 1 93 ? -13.178 -6.315 -10.186 1.00 96.56 93 GLU A O 1
ATOM 753 N N . GLU A 1 94 ? -13.607 -8.181 -11.366 1.00 96.06 94 GLU A N 1
ATOM 754 C CA . GLU A 1 94 ? -14.041 -8.981 -10.216 1.00 96.06 94 GLU A CA 1
ATOM 755 C C . GLU A 1 94 ? -12.934 -9.098 -9.157 1.00 96.06 94 GLU A C 1
ATOM 757 O O . GLU A 1 94 ? -13.165 -8.813 -7.982 1.00 96.06 94 GLU A O 1
ATOM 762 N N . LEU A 1 95 ? -11.706 -9.413 -9.578 1.00 96.88 95 LEU A N 1
ATOM 763 C CA . LEU A 1 95 ? -10.560 -9.560 -8.678 1.00 96.88 95 LEU A CA 1
ATOM 764 C C . LEU A 1 95 ? -10.133 -8.217 -8.070 1.00 96.88 95 LEU A C 1
ATOM 766 O O . LEU A 1 95 ? -9.801 -8.142 -6.885 1.00 96.88 95 LEU A O 1
ATOM 770 N N . ARG A 1 96 ? -10.197 -7.133 -8.852 1.00 97.06 96 ARG A N 1
ATOM 771 C CA . ARG A 1 96 ? -9.940 -5.775 -8.352 1.00 97.06 96 ARG A CA 1
ATOM 772 C C . ARG A 1 96 ? -10.944 -5.388 -7.264 1.00 97.06 96 ARG A C 1
ATOM 774 O O . ARG A 1 96 ? -10.553 -4.822 -6.244 1.00 97.06 96 ARG A O 1
ATOM 781 N N . ARG A 1 97 ? -12.222 -5.739 -7.435 1.00 96.56 97 ARG A N 1
ATOM 782 C CA . ARG A 1 97 ? -13.266 -5.490 -6.431 1.00 96.56 97 ARG A CA 1
ATOM 783 C C . ARG A 1 97 ? -13.022 -6.274 -5.139 1.00 96.56 97 ARG A C 1
ATOM 785 O O . ARG A 1 97 ? -13.208 -5.724 -4.053 1.00 96.56 97 ARG A O 1
ATOM 792 N N . GLU A 1 98 ? -12.593 -7.531 -5.238 1.00 97.12 98 GLU A N 1
ATOM 793 C CA . GLU A 1 98 ? -12.195 -8.322 -4.065 1.00 97.12 98 GLU A CA 1
ATOM 794 C C . GLU A 1 98 ? -10.984 -7.712 -3.348 1.00 97.12 98 GLU A C 1
ATOM 796 O O . GLU A 1 98 ? -10.974 -7.617 -2.117 1.00 97.12 98 GLU A O 1
ATOM 801 N N . TYR A 1 99 ? -9.984 -7.249 -4.103 1.00 97.44 99 TYR A N 1
ATOM 802 C CA . TYR A 1 99 ? -8.835 -6.529 -3.556 1.00 97.44 99 TYR A CA 1
ATOM 803 C C . TYR A 1 99 ? -9.266 -5.271 -2.786 1.00 97.44 99 TYR A C 1
ATOM 805 O O . TYR A 1 99 ? -8.878 -5.110 -1.628 1.00 97.44 99 TYR A O 1
ATOM 813 N N . GLU A 1 100 ? -10.108 -4.419 -3.377 1.00 96.62 100 GLU A N 1
ATOM 814 C CA . GLU A 1 100 ? -10.587 -3.177 -2.750 1.00 96.62 100 GLU A CA 1
ATOM 815 C C . GLU A 1 100 ? -11.364 -3.444 -1.454 1.00 96.62 100 GLU A C 1
ATOM 817 O O . GLU A 1 100 ? -11.172 -2.749 -0.451 1.00 96.62 100 GLU A O 1
ATOM 822 N N . LEU A 1 101 ? -12.208 -4.481 -1.442 1.00 97.50 101 LEU A N 1
ATOM 823 C CA . LEU A 1 101 ? -12.952 -4.888 -0.250 1.00 97.50 101 LEU A CA 1
ATOM 824 C C . LEU A 1 101 ? -12.012 -5.330 0.880 1.00 97.50 101 LEU A C 1
ATOM 826 O O . LEU A 1 101 ? -12.177 -4.912 2.033 1.00 97.50 101 LEU A O 1
ATOM 830 N N . ASN A 1 102 ? -11.027 -6.166 0.552 1.00 97.25 102 ASN A N 1
ATOM 831 C CA . ASN A 1 102 ? -10.047 -6.655 1.517 1.00 97.25 102 ASN A CA 1
ATOM 832 C C . ASN A 1 102 ? -9.176 -5.513 2.048 1.00 97.25 102 ASN A C 1
ATOM 834 O O . ASN A 1 102 ? -9.003 -5.398 3.262 1.00 97.25 102 ASN A O 1
ATOM 838 N N . TYR A 1 103 ? -8.691 -4.641 1.162 1.00 96.44 103 TYR A N 1
ATOM 839 C CA . TYR A 1 103 ? -7.897 -3.471 1.526 1.00 96.44 103 TYR A CA 1
ATOM 840 C C . TYR A 1 103 ? -8.664 -2.559 2.491 1.00 96.44 103 TYR A C 1
ATOM 842 O O . TYR A 1 103 ? -8.184 -2.280 3.590 1.00 96.44 103 TYR A O 1
ATOM 850 N N . LYS A 1 104 ? -9.911 -2.208 2.157 1.00 95.38 104 LYS A N 1
ATOM 851 C CA . LYS A 1 104 ? -10.773 -1.395 3.024 1.00 95.38 104 LYS A CA 1
ATOM 852 C C . LYS A 1 104 ? -11.016 -2.036 4.391 1.00 95.38 104 LYS A C 1
ATOM 854 O O . LYS A 1 104 ? -10.979 -1.356 5.411 1.00 95.38 104 LYS A O 1
ATOM 859 N N . THR A 1 105 ? -11.237 -3.348 4.429 1.00 96.50 105 THR A N 1
ATOM 860 C CA . THR A 1 105 ? -11.463 -4.076 5.688 1.00 96.50 105 THR A CA 1
ATOM 861 C C . THR A 1 105 ? -10.239 -4.027 6.610 1.00 96.50 105 THR A C 1
ATOM 863 O O . THR A 1 105 ? -10.390 -3.994 7.835 1.00 96.50 105 THR A O 1
ATOM 866 N N . LEU A 1 106 ? -9.029 -4.037 6.043 1.00 94.69 106 LEU A N 1
ATOM 867 C CA . LEU A 1 106 ? -7.784 -3.895 6.801 1.00 94.69 106 LEU A CA 1
ATOM 868 C C . LEU A 1 106 ? -7.622 -2.471 7.349 1.00 94.69 106 LEU A C 1
ATOM 870 O O . LEU A 1 106 ? -7.370 -2.324 8.542 1.00 94.69 106 LEU A O 1
ATOM 874 N N . GLU A 1 107 ? -7.873 -1.447 6.534 1.00 93.81 107 GLU A N 1
ATOM 875 C CA . GLU A 1 107 ? -7.846 -0.042 6.972 1.00 93.81 107 GLU A CA 1
ATOM 876 C C . GLU A 1 107 ? -8.853 0.217 8.110 1.00 93.81 107 GLU A C 1
ATOM 878 O O . GLU A 1 107 ? -8.501 0.755 9.163 1.00 93.81 107 GLU A O 1
ATOM 883 N N . ASP A 1 108 ? -10.091 -0.273 7.973 1.00 93.00 108 ASP A N 1
ATOM 884 C CA . ASP A 1 108 ? -11.122 -0.166 9.014 1.00 93.00 108 ASP A CA 1
ATOM 885 C C . ASP A 1 108 ? -10.702 -0.860 10.324 1.00 93.00 108 ASP A C 1
ATOM 887 O O . ASP A 1 108 ? -11.064 -0.423 11.425 1.00 93.00 108 ASP A O 1
ATOM 891 N N . ARG A 1 109 ? -9.955 -1.969 10.233 1.00 92.19 109 ARG A N 1
ATOM 892 C CA . ARG A 1 109 ? -9.401 -2.662 11.405 1.00 92.19 109 ARG A CA 1
ATOM 893 C C . ARG A 1 109 ? -8.328 -1.810 12.076 1.00 92.19 109 ARG A C 1
ATOM 895 O O . ARG A 1 109 ? -8.342 -1.703 13.304 1.00 92.19 109 ARG A O 1
ATOM 902 N N . ASP A 1 110 ? -7.434 -1.209 11.304 1.00 92.06 110 ASP A N 1
ATOM 903 C CA . ASP A 1 110 ? -6.336 -0.400 11.832 1.00 92.06 110 ASP A CA 1
ATOM 904 C C . ASP A 1 110 ? -6.854 0.857 12.536 1.00 92.06 110 ASP A C 1
ATOM 906 O O . ASP A 1 110 ? -6.405 1.167 13.647 1.00 92.06 110 ASP A O 1
ATOM 910 N N . VAL A 1 111 ? -7.885 1.502 11.978 1.00 90.88 111 VAL A N 1
ATOM 911 C CA . VAL A 1 111 ? -8.618 2.589 12.647 1.00 90.88 111 VAL A CA 1
ATOM 912 C C . VAL A 1 111 ? -9.144 2.132 14.010 1.00 90.88 111 VAL A C 1
ATOM 914 O O . VAL A 1 111 ? -8.898 2.794 15.019 1.00 90.88 111 VAL A O 1
ATOM 917 N N . LYS A 1 112 ? -9.824 0.980 14.075 1.00 88.94 112 LYS A N 1
ATOM 918 C CA . LYS A 1 112 ? -10.383 0.450 15.335 1.00 88.94 112 LYS A CA 1
ATOM 919 C C . LYS A 1 112 ? -9.301 0.136 16.367 1.00 88.94 112 LYS A C 1
ATOM 921 O O . LYS A 1 112 ? -9.458 0.464 17.540 1.00 88.94 112 LYS A O 1
ATOM 926 N N . LEU A 1 113 ? -8.200 -0.490 15.950 1.00 87.88 113 LEU A N 1
ATOM 927 C CA . LEU A 1 113 ? -7.094 -0.840 16.848 1.00 87.88 113 LEU A CA 1
ATOM 928 C C . LEU A 1 113 ? -6.404 0.392 17.437 1.00 87.88 113 LEU A C 1
ATOM 930 O O . LEU A 1 113 ? -5.886 0.333 18.551 1.00 87.88 113 LEU A O 1
ATOM 934 N N . LYS A 1 114 ? -6.375 1.493 16.686 1.00 83.69 114 LYS A N 1
ATOM 935 C CA . LYS A 1 114 ? -5.752 2.751 17.102 1.00 83.69 114 LYS A CA 1
ATOM 936 C C . LYS A 1 114 ? -6.693 3.627 17.916 1.00 83.69 114 LYS A C 1
ATOM 938 O O . LYS A 1 114 ? -6.218 4.282 18.828 1.00 83.69 114 LYS A O 1
ATOM 943 N N . ALA A 1 115 ? -7.994 3.588 17.636 1.00 77.81 115 ALA A N 1
ATOM 944 C CA . ALA A 1 115 ? -9.009 4.260 18.446 1.00 77.81 115 ALA A CA 1
ATOM 945 C C . ALA A 1 115 ? -9.138 3.662 19.861 1.00 77.81 115 ALA A C 1
ATOM 947 O O . ALA A 1 115 ? -9.528 4.364 20.785 1.00 77.81 115 ALA A O 1
ATOM 948 N N . ASN A 1 116 ? -8.810 2.375 20.026 1.00 68.38 116 ASN A N 1
ATOM 949 C CA . ASN A 1 116 ? -8.876 1.665 21.309 1.00 68.38 116 ASN A CA 1
ATOM 950 C C . ASN A 1 116 ? -7.574 1.730 22.137 1.00 68.38 116 ASN A C 1
ATOM 952 O O . ASN A 1 116 ? -7.494 1.073 23.176 1.00 68.38 116 ASN A O 1
ATOM 956 N N . LYS A 1 117 ? -6.544 2.437 21.660 1.00 56.81 117 LYS A N 1
ATOM 957 C CA . LYS A 1 117 ? -5.286 2.673 22.385 1.00 56.81 117 LYS A CA 1
AT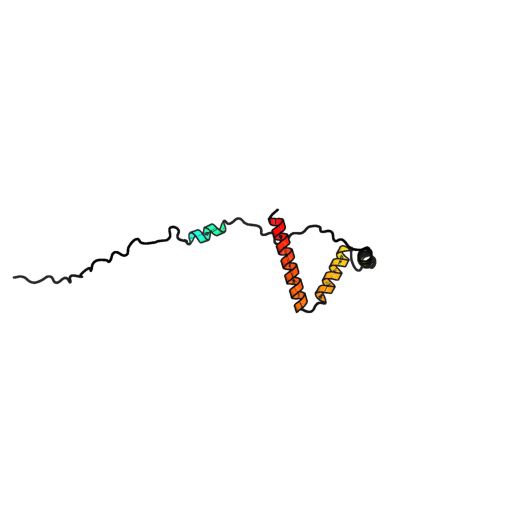OM 958 C C . LYS A 1 117 ? -5.273 4.068 22.982 1.00 56.81 117 LYS A C 1
ATOM 960 O O . LYS A 1 117 ? -4.724 4.184 24.096 1.00 56.81 117 LYS A O 1
#

Foldseek 3Di:
DDDDDDDDDDPPPDDDDPPDDDDDPDDDDPVVVVVVVPPDPPVQPQFDDDDDDDDDDPVLVVVLVVCCVVVVAVHSVRSVVVVVVVVLVPDDPVVNVVVVVVVSVVRVVVSVVVVVD

Solvent-accessible surface area (backbone atoms only — not comparable to full-atom values): 7716 Å² total; per-residue (Å²): 134,91,85,80,89,84,77,85,81,76,81,78,68,78,80,76,86,80,72,83,86,88,68,74,94,73,76,93,50,80,67,57,66,62,56,59,74,68,58,71,87,71,77,73,70,88,70,72,90,76,93,80,89,80,93,75,58,69,66,61,54,48,52,28,45,48,40,23,75,71,66,78,16,96,32,48,67,48,29,50,53,50,52,52,51,55,53,52,71,68,44,58,69,69,59,39,51,54,49,52,52,53,52,51,54,50,51,58,47,51,29,52,61,58,74,76,104

Organism: NCBI:txid43064

Secondary structure (DSSP, 8-state):
------------------------SS---HHHHHHGGGS------------------HHHHHHHHHHHHTTS-SSHHHHHHHHHHHHHHTS-HHHHHHHHHHHHHHHHHHHHHHHT-

Radius of gyration: 36.76 Å; Cα contacts (8 Å, |Δi|>4): 38; chains: 1; bounding box: 122×28×51 Å

Mean predicted aligned error: 15.74 Å

pLDDT: mean 82.33, std 16.68, range [39.88, 98.12]

InterPro domains:
  IPR035528 Protein of unknown function DUF5388 [PF17363] (48-110)

Sequence (117 aa):
MNNRDSLLRVNKGNSLDRGKNIRPNETFTQDDLKKESKKEKITKTEFVTYYANIRINNHIRNQLQSLSLMGLAKSQKGALELLINEYVNGMPEELRREYELNYKTLEDRDVKLKANK